Protein AF-A0A7W7U7R9-F1 (afdb_monomer)

pLDDT: mean 79.61, std 20.16, range [36.28, 97.31]

Radius of gyration: 26.3 Å; Cα contacts (8 Å, |Δi|>4): 104; chains: 1; bounding box: 72×45×105 Å

Solvent-accessible surface area (backbone atoms only — not comparable to full-atom values): 10131 Å² total; per-residue (Å²): 134,83,88,83,84,78,83,87,85,80,81,71,74,62,59,61,55,47,54,56,54,47,52,55,53,50,53,52,49,51,51,49,52,52,36,51,51,25,52,48,46,32,51,54,31,49,50,53,42,53,49,40,51,50,50,16,44,77,69,66,49,83,62,85,66,66,58,66,63,36,53,53,20,52,57,52,28,70,77,60,52,52,76,63,27,45,56,24,47,50,54,38,50,54,44,50,48,58,57,55,52,52,54,59,98,46,81,52,82,60,67,75,74,43,47,64,48,52,57,47,45,52,52,23,50,36,47,22,53,40,31,47,46,35,72,75,39,75,85,55,78,76,67,93,63,68,93,70,72,82,70,92,46,78,84,72,76,77,82,83,81,76,99,76,82,83,92,74,135

Sequence (169 aa):
MISTAGAVTATIVGVVAGGVVGRHSENRKWLQETQTSAYERFLQAFGAVEMELREAFLERRRPAVAWGPFNAAIQSLSLVANPEAAAAALQLCDVIEDFSILFHDRQPADLEELRPIHAALDRGHLKFVNAARRSLHPSQERLDQTLGGPSPWRGVAFVDQGDGAGEAE

Mean predicted aligned error: 11.78 Å

Nearest PDB structures (foldseek):
  4jek-assembly1_F  TM=4.338E-01  e=3.838E+00  Rhodococcus qingshengii
  2or0-assembly1_A  TM=4.543E-01  e=9.564E+00  Rhodococcus jostii RHA1

Foldseek 3Di:
DDDDPPDDPDDPVPPVVCVVVVVVVVVLVVLLVLLVVLLVLLVVLLVQLVVQLLVCLVVLHQGPRPVVSNVVSLVSNVVRADPQLNVLSVQSVVLSVLSNVCRPPHRDHDVVSCLVSVVSNFVSQQSNVQSSVCSSPVPDDRDPGDPDDDPPCPPNPPDPDDPPDDDDD

Organism: NCBI:txid2663842

Secondary structure (DSSP, 8-state):
-----------SHHHHHHHHHHHHHHHHHHHHHHHHHHHHHHHHHHHHHHHHHHHHHHTT------HHHHHHHHHHHHTT--HHHHHHHHHHHHHHHHHHHTTSSS----HHHHHHHHHHHHHHHHHHHHHHHHHH-TTPPPPSS---SS-TTTTTS-S-S-S-S----

Structure (mmCIF, N/CA/C/O backbone):
data_AF-A0A7W7U7R9-F1
#
_entry.id   AF-A0A7W7U7R9-F1
#
loop_
_atom_site.group_PDB
_atom_site.id
_atom_site.type_symbol
_atom_site.label_atom_id
_atom_site.label_alt_id
_atom_site.label_comp_id
_atom_site.label_asym_id
_atom_site.label_entity_id
_atom_site.label_seq_id
_atom_site.pdbx_PDB_ins_code
_atom_site.Cartn_x
_atom_site.Cartn_y
_atom_site.Cartn_z
_atom_site.occupancy
_atom_site.B_iso_or_equiv
_atom_site.auth_seq_id
_atom_site.auth_comp_id
_atom_site.auth_asym_id
_atom_site.auth_atom_id
_atom_site.pdbx_PDB_model_num
ATOM 1 N N . MET A 1 1 ? 48.544 17.461 -64.715 1.00 36.78 1 MET A N 1
ATOM 2 C CA . MET A 1 1 ? 48.131 18.154 -63.472 1.00 36.78 1 MET A CA 1
ATOM 3 C C . MET A 1 1 ? 46.871 17.452 -62.980 1.00 36.78 1 MET A C 1
ATOM 5 O O . MET A 1 1 ? 45.866 17.523 -63.662 1.00 36.78 1 MET A O 1
ATOM 9 N N . ILE A 1 2 ? 47.029 16.389 -62.188 1.00 36.28 2 ILE A N 1
ATOM 10 C CA . ILE A 1 2 ? 46.888 16.340 -60.715 1.00 36.28 2 ILE A CA 1
ATOM 11 C C . ILE A 1 2 ? 45.473 16.721 -60.238 1.00 36.28 2 ILE A C 1
ATOM 13 O O . ILE A 1 2 ? 45.149 17.892 -60.114 1.00 36.28 2 ILE A O 1
ATOM 17 N N . SER A 1 3 ? 44.679 15.669 -60.000 1.00 42.44 3 SER A N 1
ATOM 18 C CA . SER A 1 3 ? 43.865 15.366 -58.809 1.00 42.44 3 SER A CA 1
ATOM 19 C C . SER A 1 3 ? 43.207 16.506 -58.022 1.00 42.44 3 SER A C 1
ATOM 21 O O . SER A 1 3 ? 43.896 17.333 -57.432 1.00 42.44 3 SER A O 1
ATOM 23 N N . THR A 1 4 ? 41.879 16.432 -57.867 1.00 46.34 4 THR A N 1
ATOM 24 C CA . THR A 1 4 ? 41.190 16.551 -56.558 1.00 46.34 4 THR A CA 1
ATOM 25 C C . THR A 1 4 ? 39.723 16.114 -56.684 1.00 46.34 4 THR A C 1
ATOM 27 O O . THR A 1 4 ? 38.789 16.901 -56.587 1.00 46.34 4 THR A O 1
ATOM 30 N N . ALA A 1 5 ? 39.504 14.814 -56.896 1.00 43.75 5 ALA A N 1
ATOM 31 C CA . ALA A 1 5 ? 38.244 14.179 -56.512 1.00 43.75 5 ALA A CA 1
ATOM 32 C C . ALA A 1 5 ? 38.368 13.817 -55.023 1.00 43.75 5 ALA A C 1
ATOM 34 O O . ALA A 1 5 ? 38.893 12.764 -54.666 1.00 43.75 5 ALA A O 1
ATOM 35 N N . GLY A 1 6 ? 38.001 14.757 -54.151 1.00 36.75 6 GLY A N 1
ATOM 36 C CA . GLY A 1 6 ? 38.027 14.570 -52.703 1.00 36.75 6 GLY A CA 1
ATOM 37 C C . GLY A 1 6 ? 36.876 13.676 -52.260 1.00 36.75 6 GLY A C 1
ATOM 38 O O . GLY A 1 6 ? 35.732 14.116 -52.195 1.00 36.75 6 GLY A O 1
ATOM 39 N N . ALA A 1 7 ? 37.192 12.417 -51.974 1.00 43.44 7 ALA A N 1
ATOM 40 C CA . ALA A 1 7 ? 36.297 11.461 -51.345 1.00 43.44 7 ALA A CA 1
ATOM 41 C C . ALA A 1 7 ? 35.878 11.949 -49.947 1.00 43.44 7 ALA A C 1
ATOM 43 O O . ALA A 1 7 ? 36.720 12.111 -49.065 1.00 43.44 7 ALA A O 1
ATOM 44 N N . VAL A 1 8 ? 34.574 12.122 -49.725 1.00 47.75 8 VAL A N 1
ATOM 45 C CA . VAL A 1 8 ? 33.985 12.165 -48.380 1.00 47.75 8 VAL A CA 1
ATOM 46 C C . VAL A 1 8 ? 33.127 10.918 -48.229 1.00 47.75 8 VAL A C 1
ATOM 48 O O . VAL A 1 8 ? 31.920 10.931 -48.449 1.00 47.75 8 VAL A O 1
ATOM 51 N N . THR A 1 9 ? 33.770 9.814 -47.866 1.00 47.78 9 THR A N 1
ATOM 52 C CA . THR A 1 9 ? 33.078 8.602 -47.417 1.00 47.78 9 THR A CA 1
ATOM 53 C C . THR A 1 9 ? 33.739 8.121 -46.135 1.00 47.78 9 THR A C 1
ATOM 55 O O . THR A 1 9 ? 34.451 7.126 -46.099 1.00 47.78 9 THR A O 1
ATOM 58 N N . ALA A 1 10 ? 33.519 8.866 -45.057 1.00 51.34 10 ALA A N 1
ATOM 59 C CA . ALA A 1 10 ? 33.765 8.380 -43.711 1.00 51.34 10 ALA A CA 1
ATOM 60 C C . ALA A 1 10 ? 32.632 8.869 -42.801 1.00 51.34 10 ALA A C 1
ATOM 62 O O . ALA A 1 10 ? 32.413 10.069 -42.660 1.00 51.34 10 ALA A O 1
ATOM 63 N N . THR A 1 11 ? 31.971 7.917 -42.135 1.00 50.19 11 THR A N 1
ATOM 64 C CA . THR A 1 11 ? 31.083 8.105 -40.967 1.00 50.19 11 THR A CA 1
ATOM 65 C C . THR A 1 11 ? 29.581 8.364 -41.200 1.00 50.19 11 THR A C 1
ATOM 67 O O . THR A 1 11 ? 29.020 9.284 -40.621 1.00 50.19 11 THR A O 1
ATOM 70 N N . ILE A 1 12 ? 28.864 7.497 -41.931 1.00 49.16 12 ILE A N 1
ATOM 71 C CA . ILE A 1 12 ? 27.381 7.408 -41.791 1.00 49.16 12 ILE A CA 1
ATOM 72 C C . ILE A 1 12 ? 26.921 6.110 -41.094 1.00 49.16 12 ILE A C 1
ATOM 74 O O . ILE A 1 12 ? 25.759 5.963 -40.732 1.00 49.16 12 ILE A O 1
ATOM 78 N N . VAL A 1 13 ? 27.837 5.199 -40.749 1.00 44.75 13 VAL A N 1
ATOM 79 C CA . VAL A 1 13 ? 27.467 3.968 -40.019 1.00 44.75 13 VAL A CA 1
ATOM 80 C C . VAL A 1 13 ? 27.278 4.208 -38.505 1.00 44.75 13 VAL A C 1
ATOM 82 O O . VAL A 1 13 ? 26.525 3.488 -37.859 1.00 44.75 13 VAL A O 1
ATOM 85 N N . GLY A 1 14 ? 27.872 5.265 -37.929 1.00 42.34 14 GLY A N 1
ATOM 86 C CA . GLY A 1 14 ? 27.775 5.559 -36.487 1.00 42.34 14 GLY A CA 1
ATOM 87 C C . GLY A 1 14 ? 26.478 6.250 -36.032 1.00 42.34 14 GLY A C 1
ATOM 88 O O . GLY A 1 14 ? 26.011 6.009 -34.921 1.00 42.34 14 GLY A O 1
ATOM 89 N N . VAL A 1 15 ? 25.857 7.078 -36.879 1.00 48.50 15 VAL A N 1
ATOM 90 C CA . VAL A 1 15 ? 24.695 7.907 -36.485 1.00 48.50 15 VAL A CA 1
ATOM 91 C C . VAL A 1 15 ? 23.379 7.118 -36.526 1.00 48.50 15 VAL A C 1
ATOM 93 O O . VAL A 1 15 ? 22.503 7.330 -35.689 1.00 48.50 15 VAL A O 1
ATOM 96 N N . VAL A 1 16 ? 23.252 6.140 -37.429 1.00 47.81 16 VAL A N 1
ATOM 97 C CA . VAL A 1 16 ? 22.034 5.313 -37.540 1.00 47.81 16 VAL A CA 1
ATOM 98 C C . VAL A 1 16 ? 21.964 4.269 -36.412 1.00 47.81 16 VAL A C 1
ATOM 100 O O . VAL A 1 16 ? 20.891 4.041 -35.854 1.00 47.81 16 VAL A O 1
ATOM 103 N N . ALA A 1 17 ? 23.103 3.713 -35.982 1.00 47.16 17 ALA A N 1
ATOM 104 C CA . ALA A 1 17 ? 23.156 2.826 -34.815 1.00 47.16 17 ALA A CA 1
ATOM 105 C C . ALA A 1 17 ? 22.925 3.584 -33.490 1.00 47.16 17 ALA A C 1
ATOM 107 O O . ALA A 1 17 ? 22.229 3.083 -32.607 1.00 47.16 17 ALA A O 1
ATOM 108 N N . GLY A 1 18 ? 23.435 4.818 -33.370 1.00 44.12 18 GLY A N 1
ATOM 109 C CA . GLY A 1 18 ? 23.216 5.672 -32.197 1.00 44.12 18 GLY A CA 1
ATOM 110 C C . GLY A 1 18 ? 21.756 6.106 -32.011 1.00 44.12 18 GLY A C 1
ATOM 111 O O . GLY A 1 18 ? 21.266 6.112 -30.885 1.00 44.12 18 GLY A O 1
ATOM 112 N N . GLY A 1 19 ? 21.029 6.397 -33.097 1.00 44.56 19 GLY A N 1
ATOM 113 C CA . GLY A 1 19 ? 19.621 6.815 -33.034 1.00 44.56 19 GLY A CA 1
ATOM 114 C C . GLY A 1 19 ? 18.648 5.702 -32.623 1.00 44.56 19 GLY A C 1
ATOM 115 O O . GLY A 1 19 ? 17.695 5.953 -31.886 1.00 44.56 19 GLY A O 1
ATOM 116 N N . VAL A 1 20 ? 18.898 4.456 -33.041 1.00 54.84 20 VAL A N 1
ATOM 117 C CA . VAL A 1 20 ? 18.056 3.302 -32.670 1.00 54.84 20 VAL A CA 1
ATOM 118 C C . VAL A 1 20 ? 18.348 2.845 -31.236 1.00 54.84 20 VAL A C 1
ATOM 120 O O . VAL A 1 20 ? 17.417 2.619 -30.462 1.00 54.84 20 VAL A O 1
ATOM 123 N N . VAL A 1 21 ? 19.625 2.780 -30.835 1.00 55.94 21 VAL A N 1
ATOM 124 C CA . VAL A 1 21 ? 20.018 2.431 -29.455 1.00 55.94 21 VAL A CA 1
ATOM 125 C C . VAL A 1 21 ? 19.611 3.530 -28.463 1.00 55.94 21 VAL A C 1
ATOM 127 O O . VAL A 1 21 ? 19.086 3.220 -27.391 1.00 55.94 21 VAL A O 1
ATOM 130 N N . GLY A 1 22 ? 19.761 4.804 -28.843 1.00 58.34 22 GLY A N 1
ATOM 131 C CA . GLY A 1 22 ? 19.305 5.961 -28.068 1.00 58.34 22 GLY A CA 1
ATOM 132 C C . GLY A 1 22 ? 1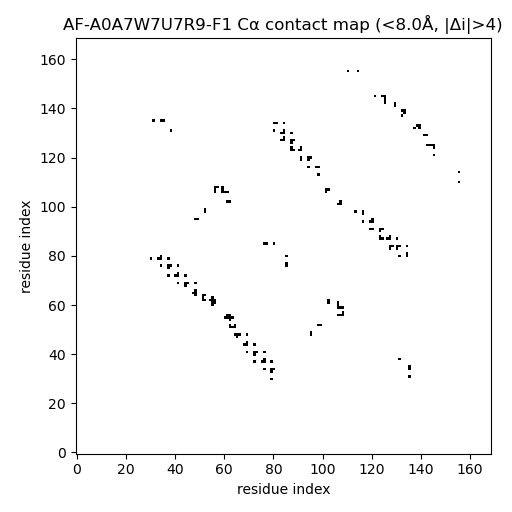7.806 5.897 -27.778 1.00 58.34 22 GLY A C 1
ATOM 133 O O . GLY A 1 22 ? 17.417 5.856 -26.611 1.00 58.34 22 GLY A O 1
ATOM 134 N N . ARG A 1 23 ? 16.976 5.726 -28.817 1.00 61.38 23 ARG A N 1
ATOM 135 C CA . ARG A 1 23 ? 15.510 5.666 -28.694 1.00 61.38 23 ARG A CA 1
ATOM 136 C C . ARG A 1 23 ? 15.013 4.500 -27.834 1.00 61.38 23 ARG A C 1
ATOM 138 O O . ARG A 1 23 ? 14.058 4.660 -27.077 1.00 61.38 23 ARG A O 1
ATOM 145 N N . HIS A 1 24 ? 15.658 3.333 -27.904 1.00 64.75 24 HIS A N 1
ATOM 146 C CA . HIS A 1 24 ? 15.323 2.205 -27.026 1.00 64.75 24 HIS A CA 1
ATOM 147 C C . HIS A 1 24 ? 15.699 2.467 -25.562 1.00 64.75 24 HIS A C 1
ATOM 149 O O . HIS A 1 24 ? 14.946 2.094 -24.661 1.00 64.75 24 HIS A O 1
ATOM 155 N N . SER A 1 25 ? 16.843 3.109 -25.312 1.00 67.75 25 SER A N 1
ATOM 156 C CA . SER A 1 25 ? 17.276 3.451 -23.954 1.00 67.75 25 SER A CA 1
ATOM 157 C C . SER A 1 25 ? 16.417 4.552 -23.321 1.00 67.75 25 SER A C 1
ATOM 159 O O . SER A 1 25 ? 16.053 4.440 -22.152 1.00 67.75 25 SER A O 1
ATOM 161 N N . GLU A 1 26 ? 16.024 5.561 -24.101 1.00 72.88 26 GLU A N 1
ATOM 162 C CA . GLU A 1 26 ? 15.137 6.647 -23.678 1.00 72.88 26 GLU A CA 1
ATOM 163 C C . GLU A 1 26 ? 13.735 6.127 -23.366 1.00 72.88 26 GLU A C 1
ATOM 165 O O . GLU A 1 26 ? 13.197 6.429 -22.306 1.00 72.88 26 GLU A O 1
ATOM 170 N N . ASN A 1 27 ? 13.176 5.265 -24.222 1.00 77.38 27 ASN A N 1
ATOM 171 C CA . ASN A 1 27 ? 11.855 4.682 -23.987 1.00 77.38 27 ASN A CA 1
ATOM 172 C C . ASN A 1 27 ? 11.818 3.802 -22.723 1.00 77.38 27 ASN A C 1
ATOM 174 O O . ASN A 1 27 ? 10.842 3.816 -21.977 1.00 77.38 27 ASN A O 1
ATOM 178 N N . ARG A 1 28 ? 12.895 3.051 -22.448 1.00 78.25 28 ARG A N 1
ATOM 179 C CA . ARG A 1 28 ? 13.016 2.249 -21.218 1.00 78.25 28 ARG A CA 1
ATOM 180 C C . ARG A 1 28 ? 13.114 3.120 -19.970 1.00 78.25 28 ARG A C 1
ATOM 182 O O . ARG A 1 28 ? 12.452 2.813 -18.984 1.00 78.25 28 ARG A O 1
ATOM 189 N N . LYS A 1 29 ? 13.913 4.191 -20.017 1.00 81.12 29 LYS A N 1
ATOM 190 C CA . LYS A 1 29 ? 14.018 5.157 -18.914 1.00 81.12 29 LYS A CA 1
ATOM 191 C C . LYS A 1 29 ? 12.681 5.839 -18.652 1.00 81.12 29 LYS A C 1
ATOM 193 O O . LYS A 1 29 ? 12.224 5.836 -17.517 1.00 81.12 29 LYS A O 1
ATOM 198 N N . TRP A 1 30 ? 12.013 6.309 -19.703 1.00 81.31 30 TRP A N 1
ATOM 199 C CA . TRP A 1 30 ? 10.701 6.942 -19.599 1.00 81.31 30 TRP A CA 1
ATOM 200 C C . TRP A 1 30 ? 9.649 6.016 -18.972 1.00 81.31 30 TRP A C 1
ATOM 202 O O . TRP A 1 30 ? 8.906 6.430 -18.081 1.00 81.31 30 TRP A O 1
ATOM 212 N N . LEU A 1 31 ? 9.608 4.742 -19.382 1.00 85.31 31 LEU A N 1
ATOM 213 C CA . LEU A 1 31 ? 8.692 3.765 -18.792 1.00 85.31 31 LEU A CA 1
ATOM 214 C C . LEU A 1 31 ? 9.002 3.524 -17.309 1.00 85.31 31 LEU A C 1
ATOM 216 O O . LEU A 1 31 ? 8.086 3.498 -16.492 1.00 85.31 31 LEU A O 1
ATOM 220 N N . GLN A 1 32 ? 10.281 3.385 -16.955 1.00 87.00 32 GLN A N 1
ATOM 221 C CA . GLN A 1 32 ? 10.712 3.177 -15.573 1.00 87.00 32 GLN A CA 1
ATOM 222 C C . GLN A 1 32 ? 10.401 4.390 -14.680 1.00 87.00 32 GLN A C 1
ATOM 224 O O . GLN A 1 32 ? 9.936 4.220 -13.553 1.00 87.00 32 GLN A O 1
ATOM 229 N N . GLU A 1 33 ? 10.608 5.611 -15.175 1.00 87.88 33 GLU A N 1
ATOM 230 C CA . GLU A 1 33 ? 10.252 6.857 -14.482 1.00 87.88 33 GLU A CA 1
ATOM 231 C C . GLU A 1 33 ? 8.735 6.970 -14.287 1.00 87.88 33 GLU A C 1
ATOM 233 O O . GLU A 1 33 ? 8.268 7.266 -13.186 1.00 87.88 33 GLU A O 1
ATOM 238 N N . THR A 1 34 ? 7.952 6.652 -15.322 1.00 90.25 34 THR A N 1
ATOM 239 C CA . THR A 1 34 ? 6.483 6.678 -15.255 1.00 90.25 34 THR A CA 1
ATOM 240 C C . THR A 1 34 ? 5.953 5.627 -14.275 1.00 90.25 34 THR A C 1
ATOM 242 O O . THR A 1 34 ? 5.081 5.933 -13.463 1.00 90.25 34 THR A O 1
ATOM 245 N N . GLN A 1 35 ? 6.512 4.411 -14.290 1.00 92.56 35 GLN A N 1
ATOM 246 C CA . GLN A 1 35 ? 6.206 3.360 -13.313 1.00 92.56 35 GLN A CA 1
ATOM 247 C C . GLN A 1 35 ? 6.537 3.797 -11.891 1.00 92.56 35 GLN A C 1
ATOM 249 O O . GLN A 1 35 ? 5.693 3.682 -11.008 1.00 92.56 35 GLN A O 1
ATOM 254 N N . THR A 1 36 ? 7.736 4.341 -11.677 1.00 93.62 36 THR A N 1
ATOM 255 C CA . THR A 1 36 ? 8.172 4.817 -10.359 1.00 93.62 36 THR A CA 1
ATOM 256 C C . THR A 1 36 ? 7.222 5.889 -9.835 1.00 93.62 36 THR A C 1
ATOM 258 O O . THR A 1 36 ? 6.746 5.778 -8.709 1.00 93.62 36 THR A O 1
ATOM 261 N N . SER A 1 37 ? 6.860 6.867 -10.672 1.00 95.12 37 SER A N 1
ATOM 262 C CA . SER A 1 37 ? 5.918 7.922 -10.292 1.00 95.12 37 SER A CA 1
ATOM 263 C C . SER A 1 37 ? 4.519 7.380 -9.980 1.00 95.12 37 SER A C 1
ATOM 265 O O . SER A 1 37 ? 3.891 7.817 -9.018 1.00 95.12 37 SER A O 1
ATOM 267 N N . ALA A 1 38 ? 4.016 6.412 -10.751 1.00 95.06 38 ALA A N 1
ATOM 268 C CA . ALA A 1 38 ? 2.716 5.800 -10.481 1.00 95.06 38 ALA A CA 1
ATOM 269 C C . ALA A 1 38 ? 2.720 4.973 -9.183 1.00 95.06 38 ALA A C 1
ATOM 271 O O . ALA A 1 38 ? 1.777 5.070 -8.399 1.00 95.06 38 ALA A O 1
ATOM 272 N N . TYR A 1 39 ? 3.785 4.202 -8.932 1.00 96.56 39 TYR A N 1
ATOM 273 C CA . TYR A 1 39 ? 3.964 3.450 -7.689 1.00 96.56 39 TYR A CA 1
ATOM 274 C C . TYR A 1 39 ? 4.061 4.381 -6.477 1.00 96.56 39 TYR A C 1
ATOM 276 O O . TYR A 1 39 ? 3.412 4.130 -5.465 1.00 96.56 39 TYR A O 1
ATOM 284 N N . GLU A 1 40 ? 4.800 5.485 -6.593 1.00 95.62 40 GLU A N 1
ATOM 285 C CA . GLU A 1 40 ? 4.904 6.504 -5.548 1.00 95.62 40 GLU A CA 1
ATOM 286 C C . GLU A 1 40 ? 3.544 7.142 -5.236 1.00 95.62 40 GLU A C 1
ATOM 288 O O . GLU A 1 40 ? 3.137 7.176 -4.076 1.00 95.62 40 GLU A O 1
ATOM 293 N N . ARG A 1 41 ? 2.804 7.589 -6.261 1.00 96.56 41 ARG A N 1
ATOM 294 C CA . ARG A 1 41 ? 1.469 8.189 -6.084 1.00 96.56 41 ARG A CA 1
ATOM 295 C C . ARG A 1 41 ? 0.492 7.229 -5.419 1.00 96.56 41 ARG A C 1
ATOM 297 O O . ARG A 1 41 ? -0.281 7.648 -4.563 1.00 96.56 41 ARG A O 1
ATOM 304 N N . PHE A 1 42 ? 0.524 5.953 -5.804 1.00 96.50 42 PHE A N 1
ATOM 305 C CA . PHE A 1 42 ? -0.300 4.932 -5.168 1.00 96.50 42 PHE A CA 1
ATOM 306 C C . PHE A 1 42 ? 0.062 4.758 -3.692 1.00 96.50 42 PHE A C 1
ATOM 308 O O . PHE A 1 42 ? -0.834 4.805 -2.857 1.00 96.50 42 PHE A O 1
ATOM 315 N N . LEU A 1 43 ? 1.349 4.635 -3.354 1.00 95.00 43 LEU A N 1
ATOM 316 C CA . LEU A 1 43 ? 1.795 4.501 -1.962 1.00 95.00 43 LEU A CA 1
ATOM 317 C C . LEU A 1 43 ? 1.441 5.727 -1.111 1.00 95.00 43 LEU A C 1
ATOM 319 O O . LEU A 1 43 ? 1.002 5.571 0.025 1.00 95.00 43 LEU A O 1
ATOM 323 N N . GLN A 1 44 ? 1.584 6.934 -1.660 1.00 94.81 44 GLN A N 1
ATOM 324 C CA . GLN A 1 44 ? 1.189 8.175 -0.988 1.00 94.81 44 GLN A CA 1
ATOM 325 C C . GLN A 1 44 ? -0.317 8.215 -0.724 1.00 94.81 44 GLN A C 1
ATOM 327 O O . GLN A 1 44 ? -0.741 8.509 0.393 1.00 94.81 44 GLN A O 1
ATOM 332 N N . ALA A 1 45 ? -1.131 7.901 -1.734 1.00 95.81 45 ALA A N 1
ATOM 333 C CA . ALA A 1 45 ? -2.579 7.920 -1.591 1.00 95.81 45 ALA A CA 1
ATOM 334 C C . ALA A 1 45 ? -3.077 6.809 -0.653 1.00 95.81 45 ALA A C 1
ATOM 336 O O . ALA A 1 45 ? -3.936 7.066 0.184 1.00 95.81 45 ALA A O 1
ATOM 337 N N . PHE A 1 46 ? -2.507 5.605 -0.749 1.00 94.50 46 PHE A N 1
ATOM 338 C CA . PHE A 1 46 ? -2.768 4.502 0.175 1.00 94.50 46 PHE A CA 1
ATOM 339 C C . PHE A 1 46 ? -2.448 4.902 1.617 1.00 94.50 46 PHE A C 1
ATOM 341 O O . PHE A 1 46 ? -3.317 4.798 2.477 1.00 94.50 46 PHE A O 1
ATOM 348 N N . GLY A 1 47 ? -1.246 5.429 1.868 1.00 92.25 47 GLY A N 1
ATOM 349 C CA . GLY A 1 47 ? -0.837 5.854 3.206 1.00 92.25 47 GLY A CA 1
ATOM 350 C C . GLY A 1 47 ? -1.728 6.961 3.772 1.00 92.25 47 GLY A C 1
ATOM 351 O O . GLY A 1 47 ? -2.047 6.941 4.955 1.00 92.25 47 GLY A O 1
ATOM 352 N N . ALA A 1 48 ? -2.195 7.895 2.937 1.00 93.94 48 ALA A N 1
ATOM 353 C CA . ALA A 1 48 ? -3.133 8.931 3.365 1.00 93.94 48 ALA A CA 1
ATOM 354 C C . ALA A 1 48 ? -4.496 8.353 3.790 1.00 93.94 48 ALA A C 1
ATOM 356 O O . ALA A 1 48 ? -5.038 8.764 4.814 1.00 93.94 48 ALA A O 1
ATOM 357 N N . VAL A 1 49 ? -5.042 7.395 3.031 1.00 95.31 49 VAL A N 1
ATOM 358 C CA . VAL A 1 49 ? -6.305 6.723 3.382 1.00 95.31 49 VAL A CA 1
ATOM 359 C C . VAL A 1 49 ? -6.141 5.878 4.644 1.00 95.31 49 VAL A C 1
ATOM 361 O O . VAL A 1 49 ? -6.958 5.979 5.554 1.00 95.31 49 VAL A O 1
ATOM 364 N N . GLU A 1 50 ? -5.080 5.074 4.718 1.00 92.62 50 GLU A N 1
ATOM 365 C CA . GLU A 1 50 ? -4.772 4.232 5.877 1.00 92.62 50 GLU A CA 1
ATOM 366 C C . GLU A 1 50 ? -4.635 5.069 7.157 1.00 92.62 50 GLU A C 1
ATOM 368 O O . GLU A 1 50 ? -5.246 4.753 8.180 1.00 92.62 50 GLU A O 1
ATOM 373 N N . MET A 1 51 ? -3.876 6.167 7.086 1.00 90.75 51 MET A N 1
ATOM 374 C CA . MET A 1 51 ? -3.668 7.084 8.204 1.00 90.75 51 MET A CA 1
ATOM 375 C C . MET A 1 51 ? -4.982 7.715 8.665 1.00 90.75 51 MET A C 1
ATOM 377 O O . MET A 1 51 ? -5.260 7.711 9.859 1.00 90.75 51 MET A O 1
ATOM 381 N N .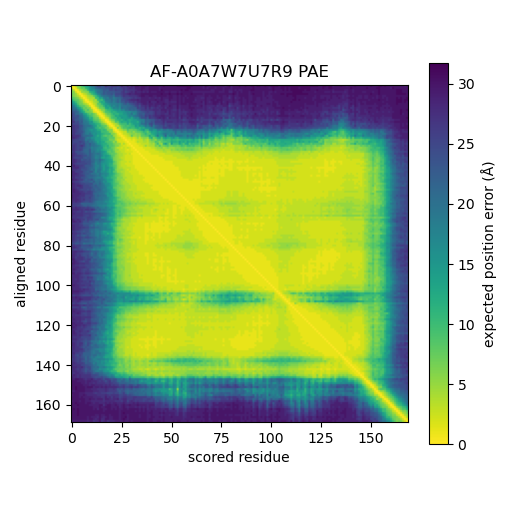 GLU A 1 52 ? -5.820 8.184 7.740 1.00 93.81 52 GLU A N 1
ATOM 382 C CA . GLU A 1 52 ? -7.114 8.785 8.067 1.00 93.81 52 GLU A CA 1
ATOM 383 C C . GLU A 1 52 ? -8.085 7.776 8.699 1.00 93.81 52 GLU A C 1
ATOM 385 O O . GLU A 1 52 ? -8.724 8.081 9.705 1.00 93.81 52 GLU A O 1
ATOM 390 N N . LEU A 1 53 ? -8.176 6.552 8.164 1.00 92.88 53 LEU A N 1
ATOM 391 C CA . LEU A 1 53 ? -8.996 5.488 8.758 1.00 92.88 53 LEU A CA 1
ATOM 392 C C . LEU A 1 53 ? -8.513 5.140 10.171 1.00 92.88 53 LEU A C 1
ATOM 394 O O . LEU A 1 53 ? -9.313 4.960 11.091 1.00 92.88 53 LEU A O 1
ATOM 398 N N . ARG A 1 54 ? -7.196 5.093 10.366 1.00 87.50 54 ARG A N 1
ATOM 399 C CA . ARG A 1 54 ? -6.593 4.845 11.672 1.00 87.50 54 ARG A CA 1
ATOM 400 C C . ARG A 1 54 ? -6.860 5.973 12.664 1.00 87.50 54 ARG A C 1
ATOM 402 O O . ARG A 1 54 ? -7.258 5.699 13.794 1.00 87.50 54 ARG A O 1
ATOM 409 N N . GLU A 1 55 ? -6.640 7.222 12.274 1.00 89.56 55 GLU A N 1
ATOM 410 C CA . GLU A 1 55 ? -6.917 8.382 13.125 1.00 89.56 55 GLU A CA 1
ATOM 411 C C . GLU A 1 55 ? -8.399 8.441 13.490 1.00 89.56 55 GLU A C 1
ATOM 413 O O . GLU A 1 55 ? -8.738 8.599 14.662 1.00 89.56 55 GLU A O 1
ATOM 418 N N . ALA A 1 56 ? -9.286 8.194 12.525 1.00 91.88 56 ALA A N 1
ATOM 419 C CA . ALA A 1 56 ? -10.719 8.142 12.765 1.00 91.88 56 ALA A CA 1
ATOM 420 C C . ALA A 1 56 ? -11.116 7.067 13.787 1.00 91.88 56 ALA A C 1
ATOM 422 O O . ALA A 1 56 ? -11.981 7.307 14.635 1.00 91.88 56 ALA A O 1
ATOM 423 N N . PHE A 1 57 ? -10.464 5.901 13.748 1.00 90.25 57 PHE A N 1
ATOM 424 C CA . PHE A 1 57 ? -10.667 4.854 14.746 1.00 90.25 57 PHE A CA 1
ATOM 425 C C . PHE A 1 57 ? -10.236 5.325 16.142 1.00 90.25 57 PHE A C 1
ATOM 427 O O . PHE A 1 57 ? -11.015 5.244 17.093 1.00 90.25 57 PHE A O 1
ATOM 434 N N . LEU A 1 58 ? -9.007 5.839 16.265 1.00 87.25 58 LEU A N 1
ATOM 435 C CA . LEU A 1 58 ? -8.422 6.247 17.548 1.00 87.25 58 LEU A CA 1
ATOM 436 C C . LEU A 1 58 ? -9.191 7.404 18.194 1.00 87.25 58 LEU A C 1
ATOM 438 O O . LEU A 1 58 ? -9.410 7.411 19.404 1.00 87.25 58 LEU A O 1
ATOM 442 N N . GLU A 1 59 ? -9.637 8.358 17.383 1.00 90.38 59 GLU A N 1
ATOM 443 C CA . GLU A 1 59 ? -10.385 9.535 17.827 1.00 90.38 59 GLU A CA 1
ATOM 444 C C . GLU A 1 59 ? -11.891 9.278 17.958 1.00 90.38 59 GLU A C 1
ATOM 446 O O . GLU A 1 59 ? -12.640 10.173 18.349 1.00 90.38 59 GLU A O 1
ATOM 451 N N . ARG A 1 60 ? -12.351 8.057 17.655 1.00 89.44 60 ARG A N 1
ATOM 452 C CA . ARG A 1 60 ? -13.768 7.669 17.682 1.00 89.44 60 ARG A CA 1
ATOM 453 C C . ARG A 1 60 ? -14.659 8.599 16.855 1.00 89.44 60 ARG A C 1
ATOM 455 O O . ARG A 1 60 ? -15.750 8.983 17.281 1.00 89.44 60 ARG A O 1
ATOM 462 N N . ARG A 1 61 ? -14.193 8.942 15.657 1.00 92.50 61 ARG A N 1
ATOM 463 C CA . ARG A 1 61 ? -14.906 9.792 14.700 1.00 92.50 61 ARG A CA 1
ATOM 464 C C . ARG A 1 61 ? -15.186 9.049 13.400 1.00 92.50 61 ARG A C 1
ATOM 466 O O . ARG A 1 61 ? -14.609 8.000 13.113 1.00 92.50 61 ARG A O 1
ATOM 473 N N . ARG A 1 62 ? -16.056 9.644 12.582 1.00 92.62 62 ARG A N 1
ATOM 474 C CA . ARG A 1 62 ? -16.218 9.224 11.189 1.00 92.62 62 ARG A CA 1
ATOM 475 C C . ARG A 1 62 ? -14.972 9.609 10.384 1.00 92.62 62 ARG A C 1
ATOM 477 O O . ARG A 1 62 ? -14.459 10.716 10.583 1.00 92.62 62 ARG A O 1
ATOM 484 N N . PRO A 1 63 ? -14.508 8.740 9.474 1.00 94.94 63 PRO A N 1
ATOM 485 C CA . PRO A 1 63 ? -13.374 9.054 8.628 1.00 94.94 63 PRO A CA 1
ATOM 486 C C . PRO A 1 63 ? -13.785 10.027 7.514 1.00 94.94 63 PRO A C 1
ATOM 488 O O . PRO A 1 63 ? -14.841 9.895 6.893 1.00 94.94 63 PRO A O 1
ATOM 491 N N . ALA A 1 64 ? -12.931 11.005 7.249 1.00 94.69 64 ALA A N 1
ATOM 492 C CA . ALA A 1 64 ? -13.015 11.992 6.183 1.00 94.69 64 ALA A CA 1
ATOM 493 C C . ALA A 1 64 ? -12.055 11.614 5.042 1.00 94.69 64 ALA A C 1
ATOM 495 O O . ALA A 1 64 ? -11.172 12.378 4.656 1.00 94.69 64 ALA A O 1
ATOM 496 N N . VAL A 1 65 ? -12.217 10.398 4.514 1.00 94.94 65 VAL A N 1
ATOM 497 C CA . VAL A 1 65 ? -11.306 9.834 3.510 1.00 94.94 65 VAL A CA 1
ATOM 498 C C . VAL A 1 65 ? -11.332 10.636 2.207 1.00 94.94 65 VAL A C 1
ATOM 500 O O . VAL A 1 65 ? -12.382 10.847 1.593 1.00 94.94 65 VAL A O 1
ATOM 503 N N . ALA A 1 66 ? -10.148 11.005 1.721 1.00 91.38 66 ALA A N 1
ATOM 504 C CA . ALA A 1 66 ? -9.962 11.613 0.409 1.00 91.38 66 ALA A CA 1
ATOM 505 C C . ALA A 1 66 ? -9.990 10.553 -0.715 1.00 91.38 66 ALA A C 1
ATOM 507 O O . ALA A 1 66 ? -8.967 10.229 -1.319 1.00 91.38 66 ALA A O 1
ATOM 508 N N . TRP A 1 67 ? -11.177 10.025 -1.029 1.00 95.19 67 TRP A N 1
ATOM 509 C CA . TRP A 1 67 ? -11.348 8.976 -2.049 1.00 95.19 67 TRP A CA 1
ATOM 510 C C . TRP A 1 67 ? -10.926 9.394 -3.465 1.00 95.19 67 TRP A C 1
ATOM 512 O O . TRP A 1 67 ? -10.470 8.562 -4.244 1.00 95.19 67 TRP A O 1
ATOM 522 N N . GLY A 1 68 ? -11.056 10.679 -3.813 1.00 96.44 68 GLY A N 1
ATOM 523 C CA . GLY A 1 68 ? -10.703 11.194 -5.143 1.00 96.44 68 GLY A CA 1
ATOM 524 C C . GLY A 1 68 ? -9.236 10.928 -5.519 1.00 96.44 68 GLY A C 1
ATOM 525 O O . GLY A 1 68 ? -8.988 10.229 -6.504 1.00 96.44 68 GLY A O 1
ATOM 526 N N . PRO A 1 69 ? -8.261 11.432 -4.737 1.00 95.81 69 PRO A N 1
ATOM 527 C CA . PRO A 1 69 ? -6.842 11.135 -4.935 1.00 95.81 69 PRO A CA 1
ATOM 528 C C . PRO A 1 69 ? -6.506 9.638 -4.946 1.00 95.81 69 PRO A C 1
ATOM 530 O O . PR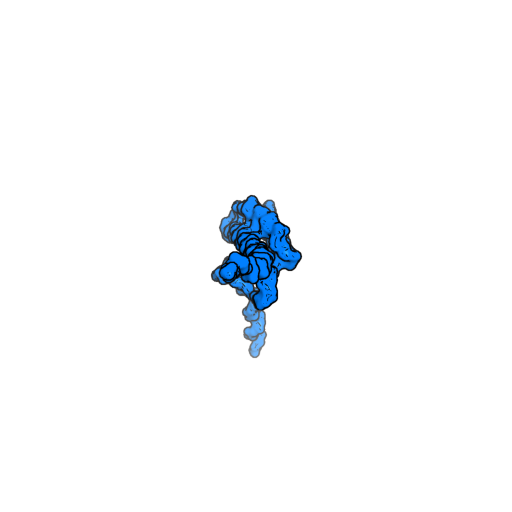O A 1 69 ? -5.719 9.204 -5.786 1.00 95.81 69 PRO A O 1
ATOM 533 N N . PHE A 1 70 ? -7.125 8.843 -4.068 1.00 95.94 70 PHE A N 1
ATOM 534 C CA . PHE A 1 70 ? -6.908 7.394 -4.012 1.00 95.94 70 PHE A CA 1
ATOM 535 C C . PHE A 1 70 ? -7.333 6.693 -5.307 1.00 95.94 70 PHE A C 1
ATOM 537 O O . PHE A 1 70 ? -6.530 6.000 -5.935 1.00 95.94 70 PHE A O 1
ATOM 544 N N . ASN A 1 71 ? -8.546 6.970 -5.785 1.00 96.19 71 ASN A N 1
ATOM 545 C CA . ASN A 1 71 ? -9.056 6.406 -7.034 1.00 96.19 71 ASN A CA 1
ATOM 546 C C . ASN A 1 71 ? -8.235 6.855 -8.254 1.00 96.19 71 ASN A C 1
ATOM 548 O O . ASN A 1 71 ? -7.962 6.052 -9.147 1.00 96.19 71 ASN A O 1
ATOM 552 N N . ALA A 1 72 ? -7.791 8.115 -8.285 1.00 95.88 72 ALA A N 1
ATOM 553 C CA . ALA A 1 72 ? -6.923 8.617 -9.349 1.00 95.88 72 ALA A CA 1
ATOM 554 C C . ALA A 1 72 ? -5.559 7.902 -9.367 1.00 95.88 72 ALA A C 1
ATOM 556 O O . ALA A 1 72 ? -5.037 7.579 -10.438 1.00 95.88 72 ALA A O 1
ATOM 557 N N . ALA A 1 73 ? -4.991 7.611 -8.194 1.00 96.50 73 ALA A N 1
ATOM 558 C CA . ALA A 1 73 ? -3.740 6.871 -8.086 1.00 96.50 73 ALA A CA 1
ATOM 559 C C . ALA A 1 73 ? -3.884 5.421 -8.577 1.00 96.50 73 ALA A C 1
ATOM 561 O O . ALA A 1 73 ? -3.023 4.952 -9.321 1.00 96.50 73 ALA A O 1
ATOM 562 N N . ILE A 1 74 ? -4.994 4.742 -8.260 1.00 95.56 74 ILE A N 1
ATOM 563 C CA . ILE A 1 74 ? -5.303 3.395 -8.777 1.00 95.56 74 ILE A CA 1
ATOM 564 C C . ILE A 1 74 ? -5.414 3.406 -10.307 1.00 95.56 74 ILE A C 1
ATOM 566 O O . ILE A 1 74 ? -4.820 2.566 -10.987 1.00 95.56 74 ILE A O 1
ATOM 570 N N . GLN A 1 75 ? -6.126 4.380 -10.879 1.00 95.44 75 GLN A N 1
ATOM 571 C CA . GLN A 1 75 ? -6.251 4.516 -12.334 1.00 95.44 75 GLN A CA 1
ATOM 572 C C . GLN A 1 75 ? -4.890 4.756 -12.997 1.00 95.44 75 GLN A C 1
ATOM 574 O O . GLN A 1 75 ? -4.568 4.111 -13.992 1.00 95.44 75 GLN A O 1
ATOM 579 N N . SER A 1 76 ? -4.056 5.626 -12.418 1.00 94.62 76 SER A N 1
ATOM 580 C CA . SER A 1 76 ? -2.689 5.856 -12.899 1.00 94.62 76 SER A CA 1
ATOM 581 C C . SER A 1 76 ? -1.832 4.592 -12.815 1.00 94.62 76 SER A C 1
ATOM 583 O O . SER A 1 76 ? -1.066 4.309 -13.735 1.00 94.62 76 SER A O 1
ATOM 585 N N . LEU A 1 77 ? -1.951 3.833 -11.725 1.00 95.50 77 LEU A N 1
ATOM 586 C CA . LEU A 1 77 ? -1.233 2.580 -11.513 1.00 95.50 77 LEU A CA 1
ATOM 587 C C . LEU A 1 77 ? -1.607 1.531 -12.569 1.00 95.50 77 LEU A C 1
ATOM 589 O O . LEU A 1 77 ? -0.731 0.852 -13.103 1.00 95.50 77 LEU A O 1
ATOM 593 N N . SER A 1 78 ? -2.892 1.458 -12.921 1.00 93.62 78 SER A N 1
ATOM 594 C CA . SER A 1 78 ? -3.456 0.509 -13.894 1.00 93.62 78 SER A CA 1
ATOM 595 C C . SER A 1 78 ? -2.807 0.596 -15.281 1.00 93.62 78 SER A C 1
ATOM 597 O O . SER A 1 78 ? -2.805 -0.379 -16.026 1.00 93.62 78 SER A O 1
ATOM 599 N N . LEU A 1 79 ? -2.254 1.759 -15.637 1.00 93.19 79 LEU A N 1
ATOM 600 C CA . LEU A 1 79 ? -1.634 2.002 -16.941 1.00 93.19 79 LEU A CA 1
ATOM 601 C C . LEU A 1 79 ? -0.229 1.406 -17.071 1.00 93.19 79 LEU A C 1
ATOM 603 O O . LEU A 1 79 ? 0.249 1.214 -18.188 1.00 93.19 79 LEU A O 1
ATOM 607 N N . VAL A 1 80 ? 0.458 1.171 -15.950 1.00 93.69 80 VAL A N 1
ATOM 608 C CA . VAL A 1 80 ? 1.904 0.888 -15.951 1.00 93.69 80 VAL A CA 1
ATOM 609 C C . VAL A 1 80 ? 2.314 -0.302 -15.090 1.00 93.69 80 VAL A C 1
ATOM 611 O O . VAL A 1 80 ? 3.426 -0.810 -15.260 1.00 93.69 80 VAL A O 1
ATOM 614 N N . ALA A 1 81 ? 1.445 -0.743 -14.178 1.00 93.50 81 ALA A N 1
ATOM 615 C CA . ALA A 1 81 ? 1.706 -1.874 -13.304 1.00 93.50 81 ALA A CA 1
ATOM 616 C C . ALA A 1 81 ? 1.782 -3.183 -14.095 1.00 93.50 81 ALA A C 1
ATOM 618 O O . ALA A 1 81 ? 0.955 -3.470 -14.961 1.00 93.50 81 ALA A O 1
ATOM 619 N N . ASN A 1 82 ? 2.763 -4.016 -13.752 1.00 93.00 82 ASN A N 1
ATOM 620 C CA . ASN A 1 82 ? 2.768 -5.400 -14.204 1.00 93.00 82 ASN A CA 1
ATOM 621 C C . ASN A 1 82 ? 1.675 -6.214 -13.463 1.00 93.00 82 ASN A C 1
ATOM 623 O O . ASN A 1 82 ? 1.154 -5.759 -12.438 1.00 93.00 82 ASN A O 1
ATOM 627 N N . PRO A 1 83 ? 1.331 -7.431 -13.929 1.00 95.19 83 PRO A N 1
ATOM 628 C CA . PRO A 1 83 ? 0.262 -8.226 -13.319 1.00 95.19 83 PRO A CA 1
ATOM 629 C C . PRO A 1 83 ? 0.462 -8.512 -11.825 1.00 95.19 83 PRO A C 1
ATOM 631 O O . PRO A 1 83 ? -0.504 -8.540 -11.068 1.00 95.19 83 PRO A O 1
ATOM 634 N N . GLU A 1 84 ? 1.709 -8.698 -11.384 1.00 95.62 84 GLU A N 1
ATOM 635 C CA . GLU A 1 84 ? 2.013 -8.971 -9.978 1.00 95.62 84 GLU A CA 1
ATOM 636 C C . GLU A 1 84 ? 1.753 -7.746 -9.087 1.00 95.62 84 GLU A C 1
ATOM 638 O O . GLU A 1 84 ? 1.118 -7.872 -8.038 1.00 95.62 84 GLU A O 1
ATOM 643 N N . ALA A 1 85 ? 2.198 -6.559 -9.511 1.00 95.88 85 ALA A N 1
ATOM 644 C CA . ALA A 1 85 ? 1.979 -5.309 -8.789 1.00 95.88 85 ALA A CA 1
ATOM 645 C C . ALA A 1 85 ? 0.498 -4.912 -8.797 1.00 95.88 85 ALA A C 1
ATOM 647 O O . ALA A 1 85 ? -0.021 -4.501 -7.763 1.00 95.88 85 ALA A O 1
ATOM 648 N N . ALA A 1 86 ? -0.200 -5.105 -9.920 1.00 96.62 86 ALA A N 1
ATOM 649 C CA . ALA A 1 86 ? -1.639 -4.870 -10.013 1.00 96.62 86 ALA A CA 1
ATOM 650 C C . ALA A 1 86 ? -2.424 -5.779 -9.052 1.00 96.62 86 ALA A C 1
ATOM 652 O O . ALA A 1 86 ? -3.249 -5.296 -8.283 1.00 96.62 86 ALA A O 1
ATOM 653 N N . ALA A 1 87 ? -2.121 -7.082 -9.024 1.00 97.31 87 ALA A N 1
ATOM 654 C CA . ALA A 1 87 ? -2.773 -8.018 -8.111 1.00 97.31 87 ALA A CA 1
ATOM 655 C C . ALA A 1 87 ? -2.502 -7.685 -6.634 1.00 97.31 87 ALA A C 1
ATOM 657 O O . ALA A 1 87 ? -3.390 -7.817 -5.797 1.00 97.31 87 ALA A O 1
ATOM 658 N N . ALA A 1 88 ? -1.286 -7.248 -6.298 1.00 96.94 88 ALA A N 1
ATOM 659 C CA . ALA A 1 88 ? -0.960 -6.818 -4.941 1.00 96.94 88 ALA A CA 1
ATOM 660 C C . ALA A 1 88 ? -1.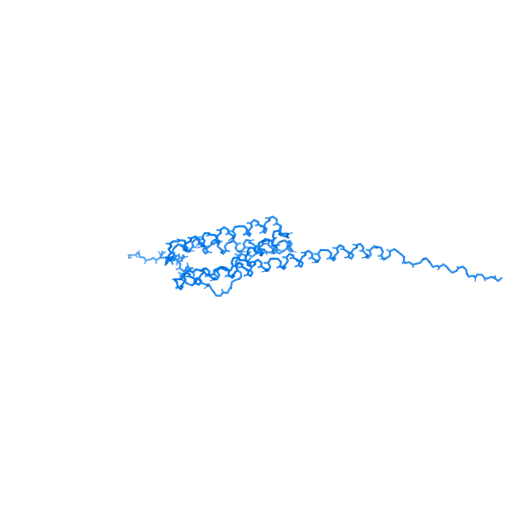673 -5.511 -4.548 1.00 96.94 88 ALA A C 1
ATOM 662 O O . ALA A 1 88 ? -2.127 -5.387 -3.414 1.00 96.94 88 ALA A O 1
ATOM 663 N N . ALA A 1 89 ? -1.811 -4.562 -5.478 1.00 96.81 89 ALA A N 1
ATOM 664 C CA . ALA A 1 89 ? -2.547 -3.322 -5.248 1.00 96.81 89 ALA A CA 1
ATOM 665 C C . ALA A 1 89 ? -4.049 -3.564 -5.050 1.00 96.81 89 ALA A C 1
ATOM 667 O O . ALA A 1 89 ? -4.645 -2.949 -4.173 1.00 96.81 89 ALA A O 1
ATOM 668 N N . LEU A 1 90 ? -4.647 -4.487 -5.811 1.00 96.56 90 LEU A N 1
ATOM 669 C CA . LEU A 1 90 ? -6.044 -4.886 -5.619 1.00 96.56 90 LEU A CA 1
ATOM 670 C C . LEU A 1 90 ? -6.271 -5.475 -4.223 1.00 96.56 90 LEU A C 1
ATOM 672 O O . LEU A 1 90 ? -7.186 -5.048 -3.537 1.00 96.56 90 LEU A O 1
ATOM 676 N N . GLN A 1 91 ? -5.369 -6.339 -3.748 1.00 96.44 91 GLN A N 1
ATOM 677 C CA . GLN A 1 91 ? -5.450 -6.867 -2.379 1.00 96.44 91 GLN A CA 1
ATOM 678 C C . GLN A 1 91 ? -5.390 -5.767 -1.316 1.00 96.44 91 GLN A C 1
ATOM 680 O O . GLN A 1 91 ? -6.063 -5.865 -0.299 1.00 96.44 91 GLN A O 1
ATOM 685 N N . LEU A 1 92 ? -4.596 -4.715 -1.532 1.00 95.62 92 LEU A N 1
ATOM 686 C CA . LEU A 1 92 ? -4.605 -3.553 -0.643 1.00 95.62 92 LEU A CA 1
ATOM 687 C C . LEU A 1 92 ? -5.933 -2.791 -0.700 1.00 95.62 92 LEU A C 1
ATOM 689 O O . LEU A 1 92 ? -6.399 -2.330 0.336 1.00 95.62 92 LEU A O 1
ATOM 693 N N . CYS A 1 93 ? -6.538 -2.664 -1.882 1.00 96.62 93 CYS A N 1
ATOM 694 C CA . CYS A 1 93 ? -7.841 -2.017 -2.035 1.00 96.62 93 CYS A CA 1
ATOM 695 C C . CYS A 1 93 ? -8.935 -2.783 -1.281 1.00 96.62 93 CYS A C 1
ATOM 697 O O . CYS A 1 93 ? -9.688 -2.149 -0.550 1.00 96.62 93 CYS A O 1
ATOM 699 N N . ASP A 1 94 ? -8.954 -4.115 -1.382 1.00 96.88 94 ASP A N 1
ATOM 700 C CA . ASP A 1 94 ? -9.909 -4.969 -0.662 1.00 96.88 94 ASP A CA 1
ATOM 701 C C . ASP A 1 94 ? -9.791 -4.768 0.861 1.00 96.88 94 ASP A C 1
ATOM 703 O O . ASP A 1 94 ? -10.782 -4.600 1.564 1.00 96.88 94 ASP A O 1
ATOM 707 N N . VAL A 1 95 ? -8.564 -4.689 1.388 1.00 96.19 95 VAL A N 1
ATOM 708 C CA . VAL A 1 95 ? -8.349 -4.478 2.831 1.00 96.19 95 VAL A CA 1
ATOM 709 C C . VAL A 1 95 ? -8.744 -3.062 3.275 1.00 96.19 95 VAL A C 1
ATOM 711 O O . VAL A 1 95 ? -9.232 -2.873 4.389 1.00 96.19 95 VAL A O 1
ATOM 714 N N . ILE A 1 96 ? -8.548 -2.047 2.426 1.00 95.62 96 ILE A N 1
ATOM 715 C CA . ILE A 1 96 ? -9.032 -0.683 2.691 1.00 95.62 96 ILE A CA 1
ATOM 716 C C . ILE A 1 96 ? -10.562 -0.638 2.692 1.00 95.62 96 ILE A C 1
ATOM 718 O O . ILE A 1 96 ? -11.146 0.056 3.527 1.00 95.62 96 ILE A O 1
ATOM 722 N N . GLU A 1 97 ? -11.210 -1.383 1.798 1.00 95.25 97 GLU A N 1
ATOM 723 C CA . GLU A 1 97 ? -12.661 -1.547 1.799 1.00 95.25 97 GLU A CA 1
ATOM 724 C C . GLU A 1 97 ? -13.128 -2.183 3.115 1.00 95.25 97 GLU A C 1
ATOM 726 O O . GLU A 1 97 ? -13.927 -1.561 3.819 1.00 95.25 97 GLU A O 1
ATOM 731 N N . ASP A 1 98 ? -12.550 -3.320 3.516 1.00 94.38 98 ASP A N 1
ATOM 732 C CA . ASP A 1 98 ? -12.842 -3.986 4.794 1.00 94.38 98 ASP A CA 1
ATOM 733 C C . ASP A 1 98 ? -12.682 -3.036 5.991 1.00 94.38 98 ASP A C 1
ATOM 735 O O . ASP A 1 98 ? -13.538 -2.974 6.879 1.00 94.38 98 ASP A O 1
ATOM 739 N N . PHE A 1 99 ? -11.609 -2.239 6.006 1.00 93.94 99 PHE A N 1
ATOM 740 C CA . PHE A 1 99 ? -11.387 -1.252 7.060 1.00 93.94 99 PHE A CA 1
ATOM 741 C C . PHE A 1 99 ? -12.458 -0.154 7.040 1.00 93.94 99 PHE A C 1
ATOM 743 O O . PHE A 1 99 ? -13.013 0.203 8.080 1.00 93.94 99 PHE A O 1
ATOM 750 N N . SER A 1 100 ? -12.809 0.360 5.863 1.00 93.56 100 SER A N 1
ATOM 751 C CA . SER A 1 100 ? -13.855 1.376 5.733 1.00 93.56 100 SER A CA 1
ATOM 752 C C . SER A 1 100 ? -15.234 0.865 6.177 1.00 93.56 100 SER A C 1
ATOM 754 O O . SER A 1 100 ? -15.985 1.611 6.812 1.00 93.56 100 SER A O 1
ATOM 756 N N . ILE A 1 101 ? -15.539 -0.416 5.932 1.00 93.06 101 ILE A N 1
ATOM 757 C CA . ILE A 1 101 ? -16.796 -1.066 6.323 1.00 93.06 101 ILE A CA 1
ATOM 758 C C . ILE A 1 101 ? -16.969 -1.086 7.845 1.00 93.06 101 ILE A C 1
ATOM 760 O O . ILE A 1 101 ? -18.098 -0.975 8.323 1.00 93.06 101 ILE A O 1
ATOM 764 N N . LEU A 1 102 ? -15.887 -1.142 8.634 1.00 91.31 102 LEU A N 1
ATOM 765 C CA . LEU A 1 102 ? -15.998 -1.084 10.098 1.00 91.31 102 LEU A CA 1
ATOM 766 C C . LEU A 1 102 ? -16.703 0.183 10.604 1.00 91.31 102 LEU A C 1
ATOM 768 O O . LEU A 1 102 ? -17.335 0.142 11.659 1.00 91.31 102 LEU A O 1
ATOM 772 N N . PHE A 1 103 ? -16.609 1.284 9.856 1.00 91.50 103 PHE A N 1
ATOM 773 C CA . PHE A 1 103 ? -17.247 2.564 10.170 1.00 91.50 103 PHE A CA 1
ATOM 774 C C . PHE A 1 103 ? -18.674 2.692 9.614 1.00 91.50 103 PHE A C 1
ATOM 776 O O . PHE A 1 103 ? -19.310 3.736 9.790 1.00 91.50 103 PHE A O 1
ATOM 783 N N . HIS A 1 104 ? -19.193 1.670 8.927 1.00 88.12 104 HIS A N 1
ATOM 784 C CA . HIS A 1 104 ? -20.556 1.680 8.407 1.00 88.12 104 HIS A CA 1
ATOM 785 C C . HIS A 1 104 ? -21.557 1.476 9.549 1.00 88.12 104 HIS A C 1
ATOM 787 O O . HIS A 1 104 ? -21.476 0.500 10.291 1.00 88.12 104 HIS A O 1
ATOM 793 N N . ASP A 1 105 ? -22.478 2.427 9.720 1.00 84.25 105 ASP A N 1
ATOM 794 C CA . ASP A 1 105 ? -23.552 2.432 10.729 1.00 84.25 105 ASP A CA 1
ATOM 795 C C . ASP A 1 105 ? -23.136 2.282 12.205 1.00 84.25 105 ASP A C 1
ATOM 797 O O . ASP A 1 105 ? -23.989 2.216 13.093 1.00 84.25 105 ASP A O 1
ATOM 801 N N . ARG A 1 106 ? -21.835 2.310 12.508 1.00 86.50 106 ARG A N 1
ATOM 802 C CA . ARG A 1 106 ? -21.307 2.253 13.875 1.00 86.50 106 ARG A CA 1
ATOM 803 C C . ARG A 1 106 ? -19.964 2.963 14.001 1.00 86.50 106 ARG A C 1
ATOM 805 O O . ARG A 1 106 ? -19.283 3.221 13.015 1.00 86.50 106 ARG A O 1
ATOM 812 N N . GLN A 1 107 ? -19.575 3.239 15.244 1.00 87.69 107 GLN A N 1
ATOM 813 C CA . GLN A 1 107 ? -18.217 3.655 15.574 1.00 87.69 107 GLN A CA 1
ATOM 814 C C . GLN A 1 107 ? -17.438 2.433 16.083 1.00 87.69 107 GLN A C 1
ATOM 816 O O . GLN A 1 107 ? -17.746 1.957 17.181 1.00 87.69 107 GLN A O 1
ATOM 821 N N . PRO A 1 108 ? -16.455 1.910 15.330 1.00 84.12 108 PRO A N 1
ATOM 822 C CA . PRO A 1 108 ? -15.640 0.800 15.797 1.00 84.12 108 PRO A CA 1
ATOM 823 C C . PRO A 1 108 ? -14.759 1.270 16.963 1.00 84.12 108 PRO A C 1
ATOM 825 O O . PRO A 1 108 ? -14.249 2.393 16.967 1.00 84.12 108 PRO A O 1
ATOM 828 N N . ALA A 1 109 ? -14.637 0.427 17.986 1.00 80.81 109 ALA A N 1
ATOM 829 C CA . ALA A 1 109 ? -13.878 0.731 19.201 1.00 80.81 109 ALA A CA 1
ATOM 830 C C . ALA A 1 109 ? -13.080 -0.469 19.733 1.00 80.81 109 ALA A C 1
ATOM 832 O O . ALA A 1 109 ? -12.330 -0.309 20.696 1.00 80.81 109 ALA A O 1
ATOM 833 N N . ASP A 1 110 ? -13.251 -1.645 19.127 1.00 86.19 110 ASP A N 1
ATOM 834 C CA . ASP A 1 110 ? -12.571 -2.873 19.516 1.00 86.19 110 ASP A CA 1
ATOM 835 C C . ASP A 1 110 ? -11.291 -3.058 18.690 1.00 86.19 110 ASP A C 1
ATOM 837 O O . ASP A 1 110 ? -11.316 -3.054 17.458 1.00 86.19 110 ASP A O 1
ATOM 841 N N . LEU A 1 111 ? -10.158 -3.199 19.379 1.00 83.31 111 LEU A N 1
ATOM 842 C CA . LEU A 1 111 ? -8.860 -3.434 18.746 1.00 83.31 111 LEU A CA 1
ATOM 843 C C . LEU A 1 111 ? -8.762 -4.837 18.133 1.00 83.31 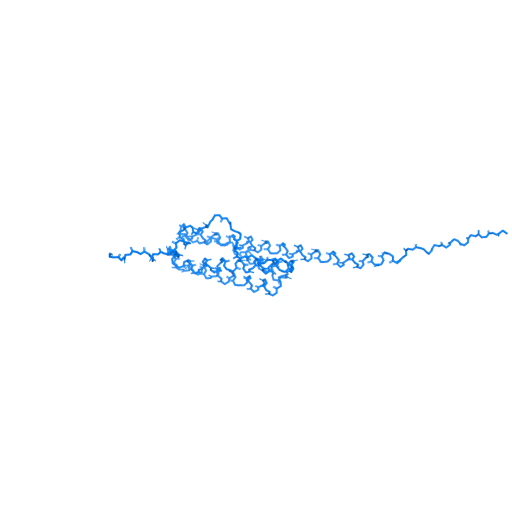111 LEU A C 1
ATOM 845 O O . LEU A 1 111 ? -7.988 -5.028 17.193 1.00 83.31 111 LEU A O 1
ATOM 849 N N . GLU A 1 112 ? -9.550 -5.802 18.614 1.00 86.12 112 GLU A N 1
ATOM 850 C CA . GLU A 1 112 ? -9.596 -7.153 18.050 1.00 86.12 112 GLU A CA 1
ATOM 851 C C . GLU A 1 112 ? -10.125 -7.147 16.614 1.00 86.12 112 GLU A C 1
ATOM 853 O O . GLU A 1 112 ? -9.605 -7.872 15.765 1.00 86.12 112 GLU A O 1
ATOM 858 N N . GLU A 1 113 ? -11.100 -6.281 16.317 1.00 85.62 113 GLU A N 1
ATOM 859 C CA . GLU A 1 113 ? -11.647 -6.097 14.966 1.00 85.62 113 GLU A CA 1
ATOM 860 C C . GLU A 1 113 ? -10.602 -5.514 14.003 1.00 85.62 113 GLU A C 1
ATOM 862 O O . G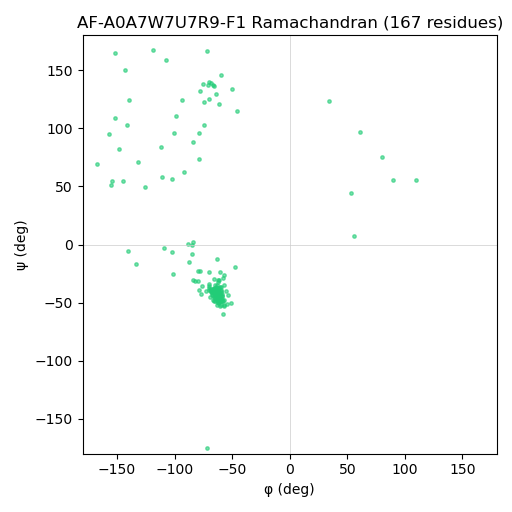LU A 1 113 ? -10.612 -5.816 12.810 1.00 85.62 113 GLU A O 1
ATOM 867 N N . LEU A 1 114 ? -9.663 -4.712 14.516 1.00 85.50 114 LEU A N 1
ATOM 868 C CA . LEU A 1 114 ? -8.606 -4.097 13.715 1.00 85.50 114 LEU A CA 1
ATOM 869 C C . LEU A 1 114 ? -7.402 -4.990 13.473 1.00 85.50 114 LEU A C 1
ATOM 871 O O . LEU A 1 114 ? -6.739 -4.843 12.446 1.00 85.50 114 LEU A O 1
ATOM 875 N N . ARG A 1 115 ? -7.079 -5.893 14.401 1.00 86.25 115 ARG A N 1
ATOM 876 C CA . ARG A 1 115 ? -5.903 -6.761 14.275 1.00 86.25 115 ARG A CA 1
ATOM 877 C C . ARG A 1 115 ? -5.826 -7.492 12.923 1.00 86.25 115 ARG A C 1
ATOM 879 O O . ARG A 1 115 ? -4.759 -7.426 12.304 1.00 86.25 115 ARG A O 1
ATOM 886 N N . PRO A 1 116 ? -6.883 -8.175 12.430 1.00 89.69 116 PRO A N 1
ATOM 887 C CA . PRO A 1 116 ? -6.804 -8.875 11.149 1.00 89.69 116 PRO A CA 1
ATOM 888 C C . PRO A 1 116 ? -6.607 -7.918 9.966 1.00 89.69 116 PRO A C 1
ATOM 890 O O . PRO A 1 116 ? -5.819 -8.233 9.073 1.00 89.69 116 PRO A O 1
ATOM 893 N N . ILE A 1 117 ? -7.250 -6.746 9.990 1.00 91.31 117 ILE A N 1
ATOM 894 C CA . ILE A 1 117 ? -7.113 -5.702 8.962 1.00 91.31 117 ILE A CA 1
ATOM 895 C C . ILE A 1 117 ? -5.689 -5.158 8.948 1.00 91.31 117 ILE A C 1
ATOM 897 O O . ILE A 1 117 ? -5.055 -5.130 7.899 1.00 91.31 117 ILE A O 1
ATOM 901 N N . HIS A 1 118 ? -5.143 -4.800 10.110 1.00 87.38 118 HIS A N 1
ATOM 902 C CA . HIS A 1 118 ? -3.778 -4.299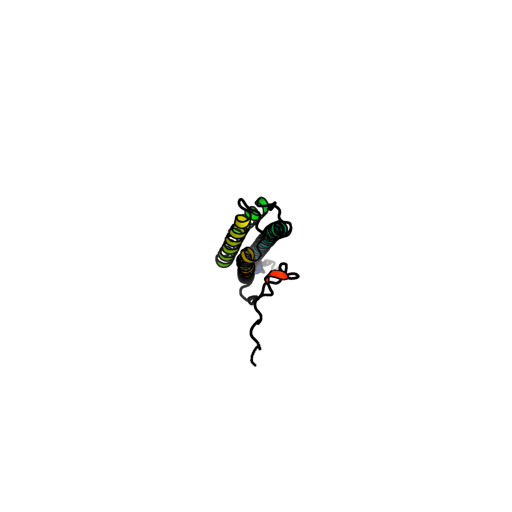 10.224 1.00 87.38 118 HIS A CA 1
ATOM 903 C C . HIS A 1 118 ? -2.757 -5.308 9.684 1.00 87.38 118 HIS A C 1
ATOM 905 O O . HIS A 1 118 ? -1.932 -4.977 8.835 1.00 87.38 118 HIS A O 1
ATOM 911 N N . ALA A 1 119 ? -2.864 -6.574 10.096 1.00 88.56 119 ALA A N 1
ATOM 912 C CA . ALA A 1 119 ? -1.976 -7.618 9.601 1.00 88.56 119 ALA A CA 1
ATOM 913 C C . ALA A 1 119 ? -2.123 -7.837 8.081 1.00 88.56 119 ALA A C 1
ATOM 915 O O . ALA A 1 119 ? -1.157 -8.197 7.405 1.00 88.56 119 ALA A O 1
ATOM 916 N N . ALA A 1 120 ? -3.324 -7.645 7.526 1.00 92.19 120 ALA A N 1
ATOM 917 C CA . ALA A 1 120 ? -3.562 -7.722 6.090 1.00 92.19 120 ALA A CA 1
ATOM 918 C C . ALA A 1 120 ? -2.985 -6.514 5.330 1.00 92.19 120 ALA A C 1
ATOM 920 O O . ALA A 1 120 ? -2.374 -6.726 4.281 1.00 92.19 120 ALA A O 1
ATOM 921 N N . LEU A 1 121 ? -3.090 -5.295 5.876 1.00 91.00 121 LEU A N 1
ATOM 922 C CA . LEU A 1 121 ? -2.468 -4.082 5.329 1.00 91.00 121 LEU A CA 1
ATOM 923 C C . LEU A 1 121 ? -0.947 -4.238 5.262 1.00 91.00 121 LEU A C 1
ATOM 925 O O . LEU A 1 121 ? -0.367 -4.037 4.198 1.00 91.00 121 LEU A O 1
ATOM 929 N N . ASP A 1 122 ? -0.314 -4.695 6.346 1.00 89.38 122 ASP A N 1
ATOM 930 C CA . ASP A 1 122 ? 1.135 -4.920 6.399 1.00 89.38 122 ASP A CA 1
ATOM 931 C C . ASP A 1 122 ? 1.598 -5.931 5.341 1.00 89.38 122 ASP A C 1
ATOM 933 O O . ASP A 1 122 ? 2.530 -5.674 4.570 1.00 89.38 122 ASP A O 1
ATOM 937 N N . ARG A 1 123 ? 0.918 -7.083 5.254 1.00 91.56 123 ARG A N 1
ATOM 938 C CA . ARG A 1 123 ? 1.234 -8.114 4.252 1.00 91.56 123 ARG A CA 1
ATOM 939 C C . ARG A 1 123 ? 0.999 -7.619 2.826 1.00 91.56 123 ARG A C 1
ATOM 941 O O . ARG A 1 123 ? 1.820 -7.892 1.946 1.00 91.56 123 ARG A O 1
ATOM 948 N N . GLY A 1 124 ? -0.110 -6.919 2.588 1.00 93.62 124 GLY A N 1
ATOM 949 C CA . GLY A 1 124 ? -0.464 -6.358 1.287 1.00 93.62 124 GLY A CA 1
ATOM 950 C C . GLY A 1 124 ? 0.543 -5.303 0.834 1.00 93.62 124 GLY A C 1
ATOM 951 O O . GLY A 1 124 ? 1.028 -5.366 -0.298 1.00 93.62 124 GLY A O 1
ATOM 952 N N . HIS A 1 125 ? 0.948 -4.411 1.741 1.00 93.69 125 HIS A N 1
ATOM 953 C CA . HIS A 1 125 ? 1.945 -3.373 1.494 1.00 93.69 125 HIS A CA 1
ATOM 954 C C . HIS A 1 125 ? 3.271 -4.013 1.098 1.00 93.69 125 HIS A C 1
ATOM 956 O O . HIS A 1 125 ? 3.828 -3.701 0.042 1.00 93.69 125 HIS A O 1
ATOM 962 N N . LEU A 1 126 ? 3.759 -4.963 1.899 1.00 94.38 126 LEU A N 1
ATOM 963 C CA . LEU A 1 126 ? 5.016 -5.650 1.624 1.00 94.38 126 LEU A CA 1
ATOM 964 C C . LEU A 1 126 ? 4.984 -6.391 0.282 1.00 94.38 126 LEU A C 1
ATOM 966 O O . LEU A 1 126 ? 5.970 -6.396 -0.462 1.00 94.38 126 LEU A O 1
ATOM 970 N N . LYS A 1 127 ? 3.853 -7.022 -0.049 1.00 95.81 127 LYS A N 1
ATOM 971 C CA . LYS A 1 127 ? 3.664 -7.702 -1.333 1.00 95.81 127 LYS A CA 1
ATOM 972 C C . LYS A 1 127 ? 3.700 -6.711 -2.496 1.00 95.81 127 LYS A C 1
ATOM 974 O O . LYS A 1 127 ? 4.403 -6.971 -3.472 1.00 95.81 127 LYS A O 1
ATOM 979 N N . PHE A 1 128 ? 3.004 -5.580 -2.380 1.00 96.56 128 PHE A N 1
ATOM 980 C CA . PHE A 1 128 ? 2.997 -4.538 -3.403 1.00 96.56 128 PHE A CA 1
ATOM 981 C C . PHE A 1 128 ? 4.391 -3.944 -3.612 1.00 96.56 128 PHE A C 1
ATOM 983 O O . PHE A 1 128 ? 4.874 -3.918 -4.742 1.00 96.56 128 PHE A O 1
ATOM 990 N N . VAL A 1 129 ? 5.085 -3.557 -2.538 1.00 95.44 129 VAL A N 1
ATOM 991 C CA . VAL A 1 129 ? 6.445 -3.000 -2.617 1.00 95.44 129 VAL A CA 1
ATOM 992 C C . VAL A 1 129 ? 7.406 -3.985 -3.275 1.00 95.44 129 VAL A C 1
ATOM 994 O O . VAL A 1 129 ? 8.171 -3.599 -4.156 1.00 95.44 129 VAL A O 1
ATOM 997 N N . ASN A 1 130 ? 7.352 -5.267 -2.913 1.00 96.25 130 ASN A N 1
ATOM 998 C CA . ASN A 1 130 ? 8.197 -6.285 -3.534 1.00 96.25 130 ASN A CA 1
ATOM 999 C C . ASN A 1 130 ? 7.879 -6.511 -5.019 1.00 96.25 130 ASN A C 1
ATOM 1001 O O . ASN A 1 130 ? 8.800 -6.708 -5.814 1.00 96.25 130 ASN A O 1
ATOM 1005 N N . ALA A 1 131 ? 6.602 -6.467 -5.405 1.00 96.06 131 ALA A N 1
ATOM 1006 C CA . ALA A 1 131 ? 6.189 -6.571 -6.801 1.00 96.06 131 ALA A CA 1
ATOM 1007 C C . ALA A 1 131 ? 6.627 -5.342 -7.619 1.00 96.06 131 ALA A C 1
ATOM 1009 O O . ALA A 1 131 ? 7.182 -5.491 -8.708 1.00 96.06 131 ALA A O 1
ATOM 1010 N N . ALA A 1 132 ? 6.465 -4.136 -7.068 1.00 94.94 132 ALA A N 1
ATOM 1011 C CA . ALA A 1 132 ? 6.917 -2.885 -7.670 1.00 94.94 132 ALA A CA 1
ATOM 1012 C C . ALA A 1 132 ? 8.447 -2.859 -7.841 1.00 94.94 132 ALA A C 1
ATOM 1014 O O . ALA A 1 132 ? 8.946 -2.584 -8.931 1.00 94.94 132 ALA A O 1
ATOM 1015 N N . ARG A 1 133 ? 9.199 -3.245 -6.802 1.00 94.44 133 ARG A N 1
ATOM 1016 C CA . ARG A 1 133 ? 10.666 -3.398 -6.828 1.00 94.44 133 ARG A CA 1
ATOM 1017 C C . ARG A 1 133 ? 11.128 -4.330 -7.945 1.00 94.44 133 ARG A C 1
ATOM 1019 O O . ARG A 1 133 ? 11.951 -3.942 -8.772 1.00 94.44 133 ARG A O 1
ATOM 1026 N N . ARG A 1 134 ? 10.540 -5.529 -8.024 1.00 93.25 134 ARG A N 1
ATOM 1027 C CA . ARG A 1 134 ? 10.846 -6.507 -9.081 1.00 93.25 134 ARG A CA 1
ATOM 1028 C C . ARG A 1 134 ? 10.444 -6.024 -10.474 1.00 93.25 134 ARG A C 1
ATOM 1030 O O . ARG A 1 134 ? 11.159 -6.309 -11.431 1.00 93.25 134 ARG A O 1
ATOM 1037 N N . SER A 1 135 ? 9.347 -5.272 -10.590 1.00 91.44 135 SER A N 1
ATOM 1038 C CA . SER A 1 135 ? 8.929 -4.640 -11.849 1.00 91.44 135 SER A CA 1
ATOM 1039 C C . SER A 1 135 ? 9.942 -3.606 -12.344 1.00 91.44 135 SER A C 1
ATOM 1041 O O . SER A 1 135 ? 10.146 -3.504 -13.550 1.00 91.44 135 SER A O 1
ATOM 1043 N N . LEU A 1 136 ? 10.551 -2.831 -11.441 1.00 90.75 136 LEU A N 1
ATOM 1044 C CA . LEU A 1 136 ? 11.540 -1.808 -11.793 1.00 90.75 136 LEU A CA 1
ATOM 1045 C C . LEU A 1 136 ? 12.919 -2.416 -12.065 1.00 90.75 136 LEU A C 1
ATOM 1047 O O . LEU A 1 136 ? 13.625 -1.974 -12.971 1.00 90.75 136 LEU A O 1
ATOM 1051 N N . HIS A 1 137 ? 13.314 -3.420 -11.281 1.00 90.62 137 HIS A N 1
ATOM 1052 C CA . HIS A 1 137 ? 14.590 -4.100 -11.446 1.00 90.62 137 HIS A CA 1
ATOM 1053 C C . HIS A 1 137 ? 14.519 -5.560 -10.949 1.00 90.62 137 HIS A C 1
ATOM 1055 O O . HIS A 1 137 ? 14.509 -5.796 -9.738 1.00 90.62 137 HIS A O 1
ATOM 1061 N N . PRO A 1 138 ? 14.539 -6.564 -11.852 1.00 87.00 138 PRO A N 1
ATOM 1062 C CA . PRO A 1 138 ? 14.311 -7.968 -11.492 1.00 87.00 138 PRO A CA 1
ATOM 1063 C C . PRO A 1 138 ? 15.303 -8.567 -10.488 1.00 87.00 138 PRO A C 1
ATOM 1065 O O . PRO A 1 138 ? 14.968 -9.534 -9.815 1.00 87.00 138 PRO A O 1
ATOM 1068 N N . SER A 1 139 ? 16.518 -8.018 -10.380 1.00 89.31 139 SER A N 1
ATOM 1069 C CA . SER A 1 139 ? 17.540 -8.530 -9.455 1.00 89.31 139 SER A CA 1
ATOM 1070 C C . SER A 1 139 ? 17.408 -8.004 -8.023 1.00 89.31 139 SER A C 1
ATOM 1072 O O . SER A 1 139 ? 18.291 -8.266 -7.210 1.00 89.31 139 SER A O 1
ATOM 1074 N N . GLN A 1 140 ? 16.396 -7.186 -7.719 1.00 88.94 140 GLN A N 1
ATOM 1075 C CA . GLN A 1 140 ? 16.217 -6.699 -6.357 1.00 88.94 140 GLN A CA 1
ATOM 1076 C C . GLN A 1 140 ? 15.764 -7.831 -5.445 1.00 88.94 140 GLN A C 1
ATOM 1078 O O . GLN A 1 140 ? 14.735 -8.464 -5.683 1.00 88.94 140 GLN A O 1
ATOM 1083 N N . GLU A 1 141 ? 16.521 -8.032 -4.369 1.00 91.19 141 GLU A N 1
ATOM 1084 C CA . GLU A 1 141 ? 16.134 -8.939 -3.299 1.00 91.19 141 GLU A CA 1
ATOM 1085 C C . GLU A 1 141 ? 14.805 -8.504 -2.679 1.00 91.19 141 GLU A C 1
ATOM 1087 O O . GLU A 1 141 ? 14.468 -7.307 -2.598 1.00 91.19 141 GLU A O 1
ATOM 1092 N N . ARG A 1 142 ? 14.045 -9.519 -2.269 1.00 92.06 142 ARG A N 1
ATOM 1093 C CA . ARG A 1 142 ? 12.759 -9.354 -1.612 1.00 92.06 142 ARG A CA 1
ATOM 1094 C C . ARG A 1 142 ? 12.988 -8.801 -0.207 1.00 92.06 142 ARG A C 1
ATOM 1096 O O . ARG A 1 142 ? 13.880 -9.243 0.501 1.00 92.06 142 ARG A O 1
ATOM 1103 N N . LEU A 1 143 ? 12.164 -7.842 0.185 1.00 91.56 143 LEU A N 1
ATOM 1104 C CA . LEU A 1 143 ? 12.058 -7.406 1.567 1.00 91.56 143 LEU A CA 1
ATOM 1105 C C . LEU A 1 143 ? 11.212 -8.410 2.351 1.00 91.56 143 LEU A C 1
ATOM 1107 O O . LEU 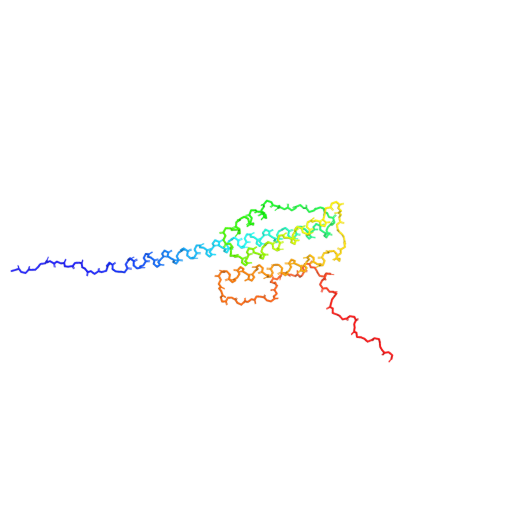A 1 143 ? 10.106 -8.754 1.917 1.00 91.56 143 LEU A O 1
ATOM 1111 N N . ASP A 1 144 ? 11.711 -8.810 3.515 1.00 89.56 144 ASP A N 1
ATOM 1112 C CA . ASP A 1 144 ? 11.008 -9.711 4.436 1.00 89.56 144 ASP A CA 1
ATOM 1113 C C . ASP A 1 144 ? 10.087 -8.963 5.406 1.00 89.56 144 ASP A C 1
ATOM 1115 O O . ASP A 1 144 ? 9.195 -9.554 6.008 1.00 89.56 144 ASP A O 1
ATOM 1119 N N . GLN A 1 145 ? 10.265 -7.645 5.514 1.00 83.88 145 GLN A N 1
ATOM 1120 C CA . GLN A 1 145 ? 9.474 -6.769 6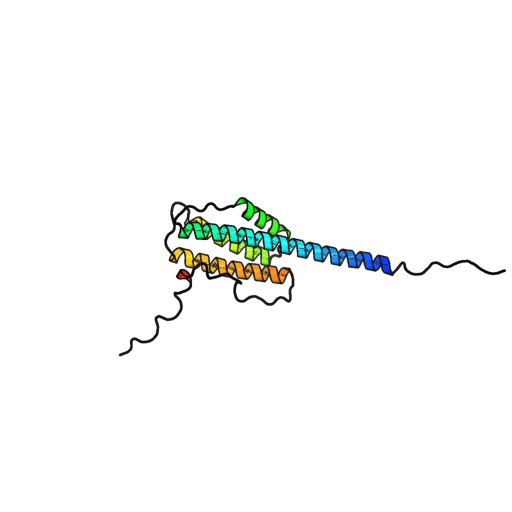.369 1.00 83.88 145 GLN A CA 1
ATOM 1121 C C . GLN A 1 145 ? 9.232 -5.418 5.695 1.00 83.88 145 GLN A C 1
ATOM 1123 O O . GLN A 1 145 ? 10.056 -4.940 4.908 1.00 83.88 145 GLN A O 1
ATOM 1128 N N . THR A 1 146 ? 8.100 -4.794 6.014 1.00 80.38 146 THR A N 1
ATOM 1129 C CA . THR A 1 146 ? 7.796 -3.431 5.570 1.00 80.38 146 THR A CA 1
ATOM 1130 C C . THR A 1 146 ? 8.771 -2.454 6.223 1.00 80.38 146 THR A C 1
ATOM 1132 O O . THR A 1 146 ? 9.068 -2.548 7.415 1.00 80.38 146 THR A O 1
ATOM 1135 N N . LEU A 1 147 ? 9.281 -1.501 5.443 1.00 72.94 147 LEU A N 1
ATOM 1136 C CA . LEU A 1 147 ? 10.069 -0.394 5.976 1.00 72.94 147 LEU A CA 1
ATOM 1137 C C . LEU A 1 147 ? 9.094 0.629 6.573 1.00 72.94 147 LEU A C 1
ATOM 1139 O O . LEU A 1 147 ? 8.507 1.423 5.845 1.00 72.94 147 LEU A O 1
ATOM 1143 N N . GLY A 1 148 ? 8.868 0.546 7.885 1.00 64.06 148 GLY A N 1
ATOM 1144 C CA . GLY A 1 148 ? 7.927 1.399 8.615 1.00 64.06 148 GLY A CA 1
ATOM 1145 C C . GLY A 1 148 ? 8.596 2.452 9.504 1.00 64.06 148 GLY A C 1
ATOM 1146 O O . GLY A 1 148 ? 9.747 2.306 9.918 1.00 64.06 148 GLY A O 1
ATOM 1147 N N . GLY A 1 149 ? 7.835 3.505 9.827 1.00 61.06 149 GLY A N 1
ATOM 1148 C CA . GLY A 1 149 ? 8.079 4.374 10.985 1.00 61.06 149 GLY A CA 1
ATOM 1149 C C . GLY A 1 149 ? 7.745 3.662 12.310 1.00 61.06 149 GLY A C 1
ATOM 1150 O O . GLY A 1 149 ? 7.434 2.470 12.290 1.00 61.06 149 GLY A O 1
ATOM 1151 N N . PRO A 1 150 ? 7.808 4.339 13.478 1.00 54.59 150 PRO A N 1
ATOM 1152 C CA . PRO A 1 150 ? 7.453 3.715 14.757 1.00 54.59 150 PRO A CA 1
ATOM 1153 C C . PRO A 1 150 ? 6.091 3.029 14.645 1.00 54.59 150 PRO A C 1
ATOM 1155 O O . PRO A 1 150 ? 5.176 3.638 14.093 1.00 54.59 150 PRO A O 1
ATOM 1158 N N . SER A 1 151 ? 5.980 1.784 15.144 1.00 51.84 151 SER A N 1
ATOM 1159 C CA . SER A 1 151 ? 4.765 0.974 14.986 1.00 51.84 151 SER A CA 1
ATOM 1160 C C . SER A 1 151 ? 3.537 1.832 15.301 1.00 51.84 151 SER A C 1
ATOM 1162 O O . SER A 1 151 ? 3.381 2.273 16.449 1.00 51.84 151 SER A O 1
ATOM 1164 N N . PRO A 1 152 ? 2.672 2.082 14.305 1.00 53.06 152 PRO A N 1
ATOM 1165 C CA . PRO A 1 152 ? 1.469 2.862 14.520 1.00 53.06 152 PRO A CA 1
ATOM 1166 C C . PRO A 1 152 ? 0.511 2.179 15.520 1.00 53.06 152 PRO A C 1
ATOM 1168 O O . PRO A 1 152 ? -0.399 2.795 16.076 1.00 53.06 152 PRO A O 1
ATOM 1171 N N . TRP A 1 153 ? 0.757 0.911 15.833 1.00 57.09 153 TRP A N 1
ATOM 1172 C CA . TRP A 1 153 ? -0.118 0.068 16.625 1.00 57.09 153 TRP A CA 1
ATOM 1173 C C . TRP A 1 153 ? 0.620 -0.536 17.812 1.00 57.09 153 TRP A C 1
ATOM 1175 O O . TRP A 1 153 ? 0.523 -1.735 18.066 1.00 57.09 153 TRP A O 1
ATOM 1185 N N . ARG A 1 154 ? 1.341 0.296 18.576 1.00 54.09 154 ARG A N 1
ATOM 1186 C CA . ARG A 1 154 ? 2.068 -0.109 19.799 1.00 54.09 154 ARG A CA 1
ATOM 1187 C C . ARG A 1 154 ? 1.250 -0.977 20.778 1.00 54.09 154 ARG A C 1
ATOM 1189 O O . ARG A 1 154 ? 1.860 -1.645 21.597 1.00 54.09 154 ARG A O 1
ATOM 1196 N N . GLY A 1 155 ? -0.086 -0.979 20.694 1.00 53.56 155 GLY A N 1
ATOM 1197 C CA . GLY A 1 155 ? -0.988 -1.835 21.480 1.00 53.56 155 GLY A CA 1
ATOM 1198 C C . GLY A 1 155 ? -1.589 -3.060 20.765 1.00 53.56 155 GLY A C 1
ATOM 1199 O O . GLY A 1 155 ? -2.243 -3.853 21.425 1.00 53.56 155 GLY A O 1
ATOM 1200 N N . VAL A 1 156 ? -1.390 -3.243 19.454 1.00 53.25 156 VAL A N 1
ATOM 1201 C CA . VAL A 1 156 ? -1.914 -4.397 18.679 1.00 53.25 156 VAL A CA 1
ATOM 1202 C C . VAL A 1 156 ? -0.825 -5.447 18.422 1.00 53.25 156 VAL A C 1
ATOM 1204 O O . VAL A 1 156 ? -1.129 -6.624 18.264 1.00 53.25 156 VAL A O 1
ATOM 1207 N N . ALA A 1 157 ? 0.450 -5.041 18.413 1.00 50.78 157 ALA A N 1
ATOM 1208 C CA . ALA A 1 157 ? 1.588 -5.913 18.101 1.00 50.78 157 ALA A CA 1
ATOM 1209 C C . ALA A 1 157 ? 2.133 -6.737 19.292 1.00 50.78 157 ALA A C 1
ATOM 1211 O O . ALA A 1 157 ? 2.978 -7.600 19.084 1.00 50.78 157 ALA A O 1
ATOM 1212 N N . PHE A 1 158 ? 1.675 -6.498 20.528 1.00 45.59 158 PHE A N 1
ATOM 1213 C CA . PHE A 1 158 ? 2.185 -7.162 21.741 1.00 45.59 158 PHE A CA 1
ATOM 1214 C C . PHE A 1 158 ? 1.169 -8.132 22.359 1.00 45.59 158 PHE A C 1
ATOM 1216 O O . PHE A 1 158 ? 0.802 -7.979 23.516 1.00 45.59 158 PHE A O 1
ATOM 1223 N N . VAL A 1 159 ? 0.705 -9.132 21.608 1.00 43.78 159 VAL A N 1
ATOM 1224 C CA . VAL A 1 159 ? 0.067 -10.326 22.200 1.00 43.78 159 VAL A CA 1
ATOM 1225 C C . VAL A 1 159 ? 0.414 -11.562 21.362 1.00 43.78 159 VAL A C 1
ATOM 1227 O O . VAL A 1 159 ? -0.465 -12.246 20.859 1.00 43.78 159 VAL A O 1
ATOM 1230 N N . ASP A 1 160 ? 1.703 -11.823 21.138 1.00 44.41 160 ASP A N 1
ATOM 1231 C CA . ASP A 1 160 ? 2.144 -13.167 20.728 1.00 44.41 160 ASP A CA 1
ATOM 1232 C C . ASP A 1 160 ? 3.603 -13.431 21.124 1.00 44.41 160 ASP A C 1
ATOM 1234 O O . ASP A 1 160 ? 4.464 -13.731 20.300 1.00 44.41 160 ASP A O 1
ATOM 1238 N N . GLN A 1 161 ? 3.915 -13.258 22.413 1.00 39.03 161 GLN A N 1
ATOM 1239 C CA . GLN A 1 161 ? 5.124 -13.861 22.965 1.00 39.03 161 GLN A CA 1
ATOM 1240 C C . GLN A 1 161 ? 4.940 -14.240 24.439 1.00 39.03 161 GLN A C 1
ATOM 1242 O O . GLN A 1 161 ? 5.351 -13.522 25.342 1.00 39.03 161 GLN A O 1
ATOM 1247 N N . GLY A 1 162 ? 4.328 -15.410 24.639 1.00 40.16 162 GLY A N 1
ATOM 1248 C CA . GLY A 1 162 ? 4.637 -16.313 25.748 1.00 40.16 162 GLY A CA 1
ATOM 1249 C C . GLY A 1 162 ? 4.038 -15.992 27.114 1.00 40.16 162 GLY A C 1
ATOM 1250 O O . GLY A 1 162 ? 4.785 -15.673 28.031 1.00 40.16 162 GLY A O 1
ATOM 1251 N N . ASP A 1 163 ? 2.739 -16.246 27.293 1.00 40.25 163 ASP A N 1
ATOM 1252 C CA . ASP A 1 163 ? 2.200 -16.610 28.614 1.00 40.25 163 ASP A CA 1
ATOM 1253 C C . ASP A 1 163 ? 2.202 -18.142 28.754 1.00 40.25 163 ASP A C 1
ATOM 1255 O O . ASP A 1 163 ? 1.184 -18.830 28.747 1.00 40.25 163 ASP A O 1
ATOM 1259 N N . GLY A 1 164 ? 3.413 -18.695 28.708 1.00 49.22 164 GLY A N 1
ATOM 1260 C CA . GLY A 1 164 ? 3.658 -20.128 28.614 1.00 49.22 164 GLY A CA 1
ATOM 1261 C C . GLY A 1 164 ? 5.021 -20.496 29.175 1.00 49.22 164 GLY A C 1
ATOM 1262 O O . GLY A 1 164 ? 5.808 -21.144 28.493 1.00 49.22 164 GLY A O 1
ATOM 1263 N N . ALA A 1 165 ? 5.324 -20.047 30.393 1.00 42.44 165 ALA A N 1
ATOM 1264 C CA . ALA A 1 165 ? 6.439 -20.577 31.169 1.00 42.44 165 ALA A CA 1
ATOM 1265 C C . ALA A 1 165 ? 6.237 -20.341 32.675 1.00 42.44 165 ALA A C 1
ATOM 1267 O O . ALA A 1 165 ? 6.645 -19.314 33.207 1.00 42.44 165 ALA A O 1
ATOM 1268 N N . GLY A 1 166 ? 5.694 -21.354 33.360 1.00 41.47 166 GLY A N 1
ATOM 1269 C CA . GLY A 1 166 ? 6.144 -21.679 34.715 1.00 41.47 166 GLY A CA 1
ATOM 1270 C C . GLY A 1 166 ? 5.201 -21.388 35.881 1.00 41.47 166 GLY A C 1
ATOM 1271 O O . GLY A 1 166 ? 5.635 -20.781 36.850 1.00 41.47 166 GLY A O 1
ATOM 1272 N N . GLU A 1 167 ? 3.978 -21.919 35.860 1.00 44.28 167 GLU A N 1
ATOM 1273 C CA . GLU A 1 167 ? 3.394 -22.465 37.093 1.00 44.28 167 GLU A CA 1
ATOM 1274 C C . GLU A 1 167 ? 3.543 -23.988 37.044 1.00 44.28 167 GLU A C 1
ATOM 1276 O O . GLU A 1 167 ? 2.773 -24.699 36.401 1.00 44.28 167 GLU A O 1
ATOM 1281 N N . ALA A 1 168 ? 4.603 -24.480 37.677 1.00 43.62 168 ALA A N 1
ATOM 1282 C CA . ALA A 1 168 ? 4.719 -25.861 38.112 1.00 43.62 168 ALA A CA 1
ATOM 1283 C C . ALA A 1 168 ? 5.410 -25.835 39.479 1.00 43.62 168 ALA A C 1
ATOM 1285 O O . ALA A 1 168 ? 6.598 -25.533 39.557 1.00 43.62 168 ALA A O 1
ATOM 1286 N N . GLU A 1 169 ? 4.565 -26.025 40.495 1.00 39.62 169 GLU A N 1
ATOM 1287 C CA . GLU A 1 169 ? 4.774 -26.682 41.800 1.00 39.62 169 GLU A CA 1
ATOM 1288 C C . GLU A 1 169 ? 6.178 -26.683 42.433 1.00 39.62 169 GLU A C 1
ATOM 1290 O O . GLU A 1 169 ? 7.108 -27.316 41.882 1.00 39.62 169 GLU A O 1
#